Protein AF-A0A557RY70-F1 (afdb_monomer_lite)

Organism: NCBI:txid1629404

Sequence (162 aa):
MPSRIWTLNAANHARGQLHTGEELPPFSAGHDSGANHPGVISGWMSHNHASGFNQWLADDAPGQLRTRLATSATEGQLGLGHLIHHAPLGATRGPWRGSGFELRTDGWLAVRAGEGMLLSATARSNATSTQLDVTETVAQLRAAERTAKALSDAAAAQGAQP

Radius of gyration: 27.69 Å; chains: 1; bounding box: 48×81×75 Å

Structure (mmCIF, N/CA/C/O backbone):
data_AF-A0A557RY70-F1
#
_entry.id   AF-A0A557RY70-F1
#
loop_
_atom_site.group_PDB
_atom_site.id
_atom_site.type_symbol
_atom_site.label_atom_id
_atom_site.label_alt_id
_atom_site.label_comp_id
_atom_site.label_asym_id
_atom_site.label_entity_id
_atom_site.label_seq_id
_atom_site.pdbx_PDB_ins_code
_atom_site.Cartn_x
_atom_site.Cartn_y
_atom_site.Cartn_z
_atom_site.occupancy
_atom_site.B_iso_or_equiv
_atom_site.auth_seq_id
_atom_site.auth_comp_id
_atom_site.auth_asym_id
_atom_site.auth_atom_id
_atom_site.pdbx_PDB_model_num
ATOM 1 N N . MET A 1 1 ? 26.466 61.012 -7.366 1.00 27.48 1 MET A N 1
ATOM 2 C CA . MET A 1 1 ? 25.256 61.142 -8.215 1.00 27.48 1 MET A CA 1
ATOM 3 C C . MET A 1 1 ? 25.652 60.738 -9.638 1.00 27.48 1 MET A C 1
ATOM 5 O O . MET A 1 1 ? 26.767 61.073 -10.009 1.00 27.48 1 MET A O 1
ATOM 9 N N . PRO A 1 2 ? 24.823 60.012 -10.405 1.00 51.66 2 PRO A N 1
ATOM 10 C CA . PRO A 1 2 ? 24.703 58.543 -10.454 1.00 51.66 2 PRO A CA 1
ATOM 11 C C . PRO A 1 2 ? 25.104 57.984 -11.852 1.00 51.66 2 PRO A C 1
ATOM 13 O O . PRO A 1 2 ? 25.279 58.737 -12.797 1.00 51.66 2 PRO A O 1
ATOM 16 N N . SER A 1 3 ? 25.313 56.683 -12.069 1.00 34.25 3 SER A N 1
ATOM 17 C CA . SER A 1 3 ? 24.218 55.755 -12.395 1.00 34.25 3 SER A CA 1
ATOM 18 C C . SER A 1 3 ? 24.726 54.311 -12.508 1.00 34.25 3 SER A C 1
ATOM 20 O O . SER A 1 3 ? 25.675 54.004 -13.223 1.00 34.25 3 SER A O 1
ATOM 22 N N . ARG A 1 4 ? 24.056 53.422 -11.765 1.00 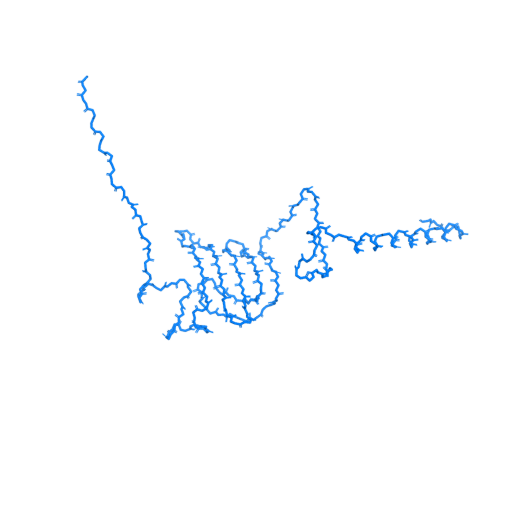44.44 4 ARG A N 1
ATOM 23 C CA . ARG A 1 4 ? 24.065 51.971 -11.963 1.00 44.44 4 ARG A CA 1
ATOM 24 C C . ARG A 1 4 ? 23.171 51.658 -13.162 1.00 44.44 4 ARG A C 1
ATOM 26 O O . ARG A 1 4 ? 22.033 52.119 -13.180 1.00 44.44 4 ARG A O 1
ATOM 33 N N . ILE A 1 5 ? 23.639 50.822 -14.081 1.00 41.88 5 ILE A N 1
ATOM 34 C CA . ILE A 1 5 ? 22.773 50.076 -14.997 1.00 41.88 5 ILE A CA 1
ATOM 35 C C . ILE A 1 5 ? 22.885 48.609 -14.592 1.00 41.88 5 ILE A C 1
ATOM 37 O O . ILE A 1 5 ? 23.920 47.974 -14.771 1.00 41.88 5 ILE A O 1
ATOM 41 N N . TRP A 1 6 ? 21.819 48.104 -13.974 1.00 26.66 6 TRP A N 1
ATOM 42 C CA . TRP A 1 6 ? 21.552 46.676 -13.882 1.00 26.66 6 TRP A CA 1
ATOM 43 C C . TRP A 1 6 ? 21.012 46.229 -15.238 1.00 26.66 6 TRP A C 1
ATOM 45 O O . TRP A 1 6 ? 19.948 46.691 -15.644 1.00 26.66 6 TRP A O 1
ATOM 55 N N . THR A 1 7 ? 21.696 45.323 -15.927 1.00 39.97 7 THR A N 1
ATOM 56 C CA . THR A 1 7 ? 21.075 44.532 -16.992 1.00 39.97 7 THR A CA 1
ATOM 57 C C . THR A 1 7 ? 20.577 43.227 -16.385 1.00 39.97 7 THR A C 1
ATOM 59 O O . THR A 1 7 ? 21.350 42.359 -15.989 1.00 39.97 7 THR A O 1
ATOM 62 N N . LEU A 1 8 ? 19.253 43.126 -16.266 1.00 38.25 8 LEU A N 1
ATOM 63 C CA . LEU A 1 8 ? 18.544 41.905 -15.918 1.00 38.25 8 LEU A CA 1
ATOM 64 C C . LEU A 1 8 ? 18.147 41.169 -17.212 1.00 38.25 8 LEU A C 1
ATOM 66 O O . LEU A 1 8 ? 17.548 41.769 -18.099 1.00 38.25 8 LEU A O 1
ATOM 70 N N . ASN A 1 9 ? 18.367 39.853 -17.196 1.00 41.41 9 ASN A N 1
ATOM 71 C CA . ASN A 1 9 ? 17.525 38.797 -17.770 1.00 41.41 9 ASN A CA 1
ATOM 72 C C . ASN A 1 9 ? 17.715 38.351 -19.235 1.00 41.41 9 ASN A C 1
ATOM 74 O O . ASN A 1 9 ? 17.346 39.044 -20.177 1.00 41.41 9 ASN A O 1
ATOM 78 N N . ALA A 1 10 ? 18.088 37.075 -19.379 1.00 39.09 10 ALA A N 1
ATOM 79 C CA . ALA A 1 10 ? 17.406 36.151 -20.282 1.00 39.09 10 ALA A CA 1
ATOM 80 C C . ALA A 1 10 ? 17.449 34.721 -19.696 1.00 39.09 10 ALA A C 1
ATOM 82 O O . ALA A 1 10 ? 18.365 33.949 -19.943 1.00 39.09 10 ALA A O 1
ATOM 83 N N . ALA A 1 11 ? 16.462 34.394 -18.859 1.00 43.22 11 ALA A N 1
ATOM 84 C CA . ALA A 1 11 ? 15.554 33.276 -19.109 1.00 43.22 11 ALA A CA 1
ATOM 85 C C . ALA A 1 11 ? 16.186 31.952 -19.615 1.00 43.22 11 ALA A C 1
ATOM 87 O O . ALA A 1 11 ? 15.991 31.560 -20.764 1.00 43.22 11 ALA A O 1
ATOM 88 N N . ASN A 1 12 ? 16.820 31.183 -18.721 1.00 43.06 12 ASN A N 1
ATOM 89 C CA . ASN A 1 12 ? 17.014 29.740 -18.920 1.00 43.06 12 ASN A CA 1
ATOM 90 C C . ASN A 1 12 ? 15.673 29.017 -18.722 1.00 43.06 12 ASN A C 1
ATOM 92 O O . ASN A 1 12 ? 15.371 28.505 -17.646 1.00 43.06 12 ASN A O 1
ATOM 96 N N . HIS A 1 13 ? 14.834 29.003 -19.756 1.00 47.56 13 HIS A N 1
ATOM 97 C CA . HIS A 1 13 ? 13.659 28.137 -19.780 1.00 47.56 13 HIS A CA 1
ATOM 98 C C . HIS A 1 13 ? 14.138 26.742 -20.179 1.00 47.56 13 HIS A C 1
ATOM 100 O O . HIS A 1 13 ? 14.360 26.482 -21.361 1.00 47.56 13 HIS A O 1
ATOM 106 N N . ALA A 1 14 ? 14.313 25.848 -19.205 1.00 46.22 14 ALA A N 1
ATOM 107 C CA . ALA A 1 14 ? 14.518 24.432 -19.484 1.00 46.22 14 ALA A CA 1
ATOM 108 C C . ALA A 1 14 ? 13.277 23.898 -20.220 1.00 46.22 14 ALA A C 1
ATOM 110 O O . ALA A 1 14 ? 12.198 23.771 -19.640 1.00 46.22 14 ALA A O 1
ATOM 111 N N . ARG A 1 15 ? 13.411 23.655 -21.526 1.00 51.69 15 ARG A N 1
ATOM 112 C CA . ARG A 1 15 ? 12.426 22.909 -22.314 1.00 51.69 15 ARG A CA 1
ATOM 113 C C . ARG A 1 15 ? 12.768 21.427 -22.190 1.00 51.69 15 ARG A C 1
ATOM 115 O O . ARG A 1 15 ? 13.945 21.086 -22.173 1.00 51.69 15 ARG A O 1
ATOM 122 N N . GLY A 1 16 ? 11.739 20.595 -22.025 1.00 54.00 16 GLY A N 1
ATOM 123 C CA . GLY A 1 16 ? 11.859 19.180 -21.665 1.00 54.00 16 GLY A CA 1
ATOM 124 C C . GLY A 1 16 ? 12.884 18.398 -22.489 1.00 54.00 16 GLY A C 1
ATOM 125 O O . GLY A 1 16 ? 13.103 18.677 -23.667 1.00 54.00 16 GLY A O 1
ATOM 126 N N . GLN A 1 17 ? 13.501 17.415 -21.842 1.00 65.50 17 GLN A N 1
ATOM 127 C CA . GLN A 1 17 ? 14.468 16.514 -22.451 1.00 65.50 17 GLN A CA 1
ATOM 128 C C . GLN A 1 17 ? 13.730 15.415 -23.224 1.00 65.50 17 GLN A C 1
ATOM 130 O O . GLN A 1 17 ? 12.805 14.793 -22.701 1.00 65.50 17 GLN A O 1
ATOM 135 N N . LEU A 1 18 ? 14.118 15.206 -24.481 1.00 65.81 18 LEU A N 1
ATOM 136 C CA . LEU A 1 18 ? 13.651 14.089 -25.299 1.00 65.81 18 LEU A CA 1
ATOM 137 C C . LEU A 1 18 ? 14.699 12.978 -25.225 1.00 65.81 18 LEU A C 1
ATOM 139 O O . LEU A 1 18 ? 15.880 13.238 -25.438 1.00 65.81 18 LEU A O 1
ATOM 143 N N . HIS A 1 19 ? 14.260 11.757 -24.934 1.00 62.47 19 HIS A N 1
ATOM 144 C CA . HIS A 1 19 ? 15.120 10.577 -24.944 1.00 62.47 19 HIS A CA 1
ATOM 145 C C . HIS A 1 19 ? 15.390 10.131 -26.387 1.00 62.47 19 HIS A C 1
ATOM 147 O O . HIS A 1 19 ? 14.472 10.078 -27.209 1.00 62.47 19 HIS A O 1
ATOM 153 N N . THR A 1 20 ? 16.648 9.830 -26.700 1.00 64.81 20 THR A N 1
ATOM 154 C CA . THR A 1 20 ? 17.107 9.379 -28.025 1.00 64.81 20 THR A CA 1
ATOM 155 C C . THR A 1 20 ? 17.616 7.937 -27.942 1.00 64.81 20 THR A C 1
ATOM 157 O O . THR A 1 20 ? 17.635 7.339 -26.871 1.00 64.81 20 THR A O 1
ATOM 160 N N . GLY A 1 21 ? 18.048 7.351 -29.065 1.00 59.78 21 GLY A N 1
ATOM 161 C CA . GLY A 1 21 ? 18.656 6.012 -29.062 1.00 59.78 21 GLY A CA 1
ATOM 162 C C . GLY A 1 21 ? 19.955 5.902 -28.247 1.00 59.78 21 GLY A C 1
ATOM 163 O O . GLY A 1 21 ? 20.338 4.796 -27.884 1.00 59.78 21 GLY A O 1
ATOM 164 N N . GLU A 1 22 ? 20.613 7.026 -27.939 1.00 64.38 22 GLU A N 1
ATOM 165 C CA . GLU A 1 22 ? 21.803 7.074 -27.074 1.00 64.38 22 GLU A CA 1
ATOM 166 C C . GLU A 1 22 ? 21.449 7.333 -25.601 1.00 64.38 22 GLU A C 1
ATOM 168 O O . GLU A 1 22 ? 22.129 6.830 -24.709 1.00 64.38 22 GLU A O 1
ATOM 173 N N . GLU A 1 23 ? 20.369 8.079 -25.335 1.00 64.88 23 GLU A N 1
ATOM 174 C CA . GLU A 1 23 ? 19.900 8.385 -23.982 1.00 64.88 23 GLU A CA 1
ATOM 175 C C . GLU A 1 23 ? 18.517 7.787 -23.736 1.00 64.88 23 GLU A C 1
ATOM 177 O O . GLU A 1 23 ? 17.473 8.392 -23.985 1.00 64.88 23 GLU A O 1
ATOM 182 N N . LEU A 1 24 ? 18.551 6.564 -23.227 1.00 69.62 24 LEU A N 1
ATOM 183 C CA . LEU A 1 24 ? 17.400 5.727 -22.947 1.00 69.62 24 LEU A CA 1
ATOM 184 C C . LEU A 1 24 ? 16.538 6.273 -21.786 1.00 69.62 24 LEU A C 1
ATOM 186 O O . LEU A 1 24 ? 17.085 6.729 -20.779 1.00 69.62 24 LEU A O 1
ATOM 190 N N . PRO A 1 25 ? 15.191 6.207 -21.868 1.00 72.12 25 PRO A N 1
ATOM 191 C CA . PRO A 1 25 ? 14.332 6.522 -20.729 1.00 72.12 25 PRO A CA 1
ATOM 192 C C . PRO A 1 25 ? 14.569 5.554 -19.551 1.00 72.12 25 PRO A C 1
ATOM 194 O O . PRO A 1 25 ? 14.992 4.411 -19.763 1.00 72.12 25 PRO A O 1
ATOM 197 N N . PRO A 1 26 ? 14.223 5.951 -18.309 1.00 69.75 26 PRO A N 1
ATOM 198 C CA . PRO A 1 26 ? 14.492 5.168 -17.094 1.00 69.75 26 PRO A CA 1
ATOM 199 C C . PRO A 1 26 ? 13.866 3.762 -17.085 1.00 69.75 26 PRO A C 1
ATOM 201 O O . PRO A 1 26 ? 14.335 2.886 -16.365 1.00 69.75 26 PRO A O 1
ATOM 204 N N . PHE A 1 27 ? 12.841 3.523 -17.909 1.00 78.25 27 PHE A N 1
ATOM 205 C CA . PHE A 1 27 ? 12.179 2.224 -18.075 1.00 78.25 27 PHE A CA 1
ATOM 206 C C . PHE A 1 27 ? 12.140 1.814 -19.548 1.00 78.25 27 PHE A C 1
ATOM 208 O O . PHE A 1 27 ? 11.081 1.599 -20.133 1.00 78.25 27 PHE A O 1
ATOM 215 N N . SER A 1 28 ? 13.313 1.770 -20.174 1.00 74.94 28 SER A N 1
ATOM 216 C CA . SER A 1 28 ? 13.430 1.471 -21.600 1.00 74.94 28 SER A CA 1
ATOM 217 C C . SER A 1 28 ? 12.893 0.097 -21.975 1.00 74.94 28 SER A C 1
ATOM 219 O O . SER A 1 28 ? 13.299 -0.930 -21.434 1.00 74.94 28 SER A O 1
ATOM 221 N N . ALA A 1 29 ? 12.005 0.093 -22.961 1.00 77.69 29 ALA A N 1
ATOM 222 C CA . ALA A 1 29 ? 11.369 -1.086 -23.514 1.00 77.69 29 ALA A CA 1
ATOM 223 C C . ALA A 1 29 ? 11.300 -0.976 -25.043 1.00 77.69 29 ALA A C 1
ATOM 225 O O . ALA A 1 29 ? 11.245 0.132 -25.573 1.00 77.69 29 ALA A O 1
ATOM 226 N N . GLY A 1 30 ? 11.283 -2.102 -25.754 1.00 72.25 30 GLY A N 1
ATOM 227 C CA . GLY A 1 30 ? 11.171 -2.116 -27.212 1.00 72.25 30 GLY A CA 1
ATOM 228 C C . GLY A 1 30 ? 11.806 -3.347 -27.846 1.00 72.25 30 GLY A C 1
ATOM 229 O O . GLY A 1 30 ? 12.378 -4.190 -27.155 1.00 72.25 30 GLY A O 1
ATOM 230 N N . HIS A 1 31 ? 11.698 -3.436 -29.174 1.00 61.59 31 HIS A N 1
ATOM 231 C CA . HIS A 1 31 ? 12.463 -4.390 -29.975 1.00 61.59 31 HIS A CA 1
ATOM 232 C C . HIS A 1 31 ? 13.945 -4.141 -29.641 1.00 61.59 31 HIS A C 1
ATOM 234 O O . HIS A 1 31 ? 14.427 -3.035 -29.853 1.00 61.59 31 HIS A O 1
ATOM 240 N N . ASP A 1 32 ? 14.614 -5.105 -29.004 1.00 69.69 32 ASP A N 1
ATOM 241 C CA . ASP A 1 32 ? 16.032 -5.063 -28.591 1.00 69.69 32 ASP A CA 1
ATOM 242 C C . ASP A 1 32 ? 16.382 -4.398 -27.238 1.00 69.69 32 ASP A C 1
ATOM 244 O O . ASP A 1 32 ? 17.556 -4.329 -26.878 1.00 69.69 32 ASP A O 1
ATOM 248 N N . SER A 1 33 ? 15.409 -4.002 -26.407 1.00 73.06 33 SER A N 1
ATOM 249 C CA . SER A 1 33 ? 15.706 -3.386 -25.094 1.00 73.06 33 SER A CA 1
ATOM 250 C C . SER A 1 33 ? 16.077 -4.377 -23.974 1.00 73.06 33 SER A C 1
ATOM 252 O O . SER A 1 33 ? 16.354 -3.964 -22.848 1.00 73.06 33 SER A O 1
ATOM 254 N N . GLY A 1 34 ? 15.986 -5.688 -24.227 1.00 78.62 34 GLY A N 1
ATOM 255 C CA . GLY A 1 34 ? 16.133 -6.740 -23.208 1.00 78.62 34 GLY A CA 1
ATOM 256 C C . GLY A 1 34 ? 15.025 -6.768 -22.141 1.00 78.62 34 GLY A C 1
ATOM 257 O O . GLY A 1 34 ? 15.052 -7.618 -21.250 1.00 78.62 34 GLY A O 1
ATOM 258 N N . ALA A 1 35 ? 14.039 -5.868 -22.221 1.00 85.69 35 ALA A N 1
ATOM 259 C CA . ALA A 1 35 ? 12.916 -5.825 -21.296 1.00 85.69 35 ALA A CA 1
ATOM 260 C C . ALA A 1 35 ? 11.935 -6.966 -21.591 1.00 85.69 35 ALA A C 1
ATOM 262 O O . ALA A 1 35 ? 11.644 -7.289 -22.740 1.00 85.69 35 ALA A O 1
ATOM 263 N N . ASN A 1 36 ? 11.356 -7.547 -20.543 1.00 89.50 36 ASN A N 1
ATOM 264 C CA . ASN A 1 36 ? 10.342 -8.598 -20.661 1.00 89.50 36 ASN A CA 1
ATOM 265 C C . ASN A 1 36 ? 8.909 -8.040 -20.760 1.00 89.50 36 ASN A C 1
ATOM 267 O O . ASN A 1 36 ? 7.953 -8.695 -20.344 1.00 89.50 36 ASN A O 1
ATOM 271 N N . HIS A 1 37 ? 8.759 -6.816 -21.269 1.00 87.31 37 HIS A N 1
ATOM 272 C CA . HIS A 1 37 ? 7.473 -6.155 -21.445 1.00 87.31 37 HIS A CA 1
ATOM 273 C C . HIS A 1 37 ? 7.510 -5.188 -22.645 1.00 87.31 37 HIS A C 1
ATOM 275 O O . HIS A 1 37 ? 8.560 -4.616 -22.938 1.00 87.31 37 HIS A O 1
ATOM 281 N N . PRO A 1 38 ? 6.376 -4.955 -23.334 1.00 83.19 38 PRO A N 1
ATOM 282 C CA . PRO A 1 38 ? 6.343 -4.183 -24.578 1.00 83.19 38 PRO A CA 1
ATOM 283 C C . PRO A 1 38 ? 6.183 -2.669 -24.341 1.00 83.19 38 PRO A C 1
ATOM 285 O O . PRO A 1 38 ? 5.452 -2.005 -25.065 1.00 83.19 38 PRO A O 1
ATOM 288 N N . GLY A 1 39 ? 6.807 -2.112 -23.297 1.00 86.56 39 GLY A N 1
ATOM 289 C CA . GLY A 1 39 ? 6.697 -0.672 -22.992 1.00 86.56 39 GLY A CA 1
ATOM 290 C C . GLY A 1 39 ? 5.488 -0.254 -22.161 1.00 86.56 39 GLY A C 1
ATOM 291 O O . GLY A 1 39 ? 5.105 0.905 -22.163 1.00 86.56 39 GLY A O 1
ATOM 292 N N . VAL A 1 40 ? 4.922 -1.188 -21.399 1.00 90.94 40 VAL A N 1
ATOM 293 C CA . VAL A 1 40 ? 3.835 -0.920 -20.437 1.00 90.94 40 VAL A CA 1
ATOM 294 C C . VAL A 1 40 ? 4.281 -0.254 -19.127 1.00 90.94 40 VAL A C 1
ATOM 296 O O . VAL A 1 40 ? 3.438 0.017 -18.283 1.00 90.94 40 VAL A O 1
ATOM 299 N N . ILE A 1 41 ? 5.580 -0.007 -18.926 1.00 92.12 41 ILE A N 1
ATOM 300 C CA . ILE A 1 41 ? 6.094 0.644 -17.711 1.00 92.12 41 ILE A CA 1
ATOM 301 C C . ILE A 1 41 ? 6.382 2.114 -18.003 1.00 92.12 41 ILE A C 1
ATOM 303 O O . ILE A 1 41 ? 7.074 2.438 -18.966 1.00 92.12 41 ILE A O 1
ATOM 307 N N . SER A 1 42 ? 5.888 2.996 -17.138 1.00 90.69 42 SER A N 1
ATOM 308 C CA . SER A 1 42 ? 6.109 4.439 -17.186 1.00 90.69 42 SER A CA 1
ATOM 309 C C . SER A 1 42 ? 6.409 4.999 -15.792 1.00 90.69 42 SER A C 1
ATOM 311 O O . SER A 1 42 ? 6.184 4.339 -14.778 1.00 90.69 42 SER A O 1
ATOM 313 N N . GLY A 1 43 ? 6.949 6.217 -15.718 1.00 90.69 43 GLY A N 1
ATOM 314 C CA . GLY A 1 43 ? 7.234 6.872 -14.444 1.00 90.69 43 GLY A CA 1
ATOM 315 C C . GLY A 1 43 ? 8.384 7.871 -14.514 1.00 90.69 43 GLY A C 1
ATOM 316 O O . GLY A 1 43 ? 8.784 8.301 -15.594 1.00 90.69 43 GLY A O 1
ATOM 317 N N . TRP A 1 44 ? 8.927 8.225 -13.351 1.00 89.25 44 TRP A N 1
ATOM 318 C CA . TRP A 1 44 ? 10.104 9.085 -13.229 1.00 89.25 44 TRP A CA 1
ATOM 319 C C . TRP A 1 44 ? 11.055 8.564 -12.156 1.00 89.25 44 TRP A C 1
ATOM 321 O O . TRP A 1 44 ? 10.651 7.909 -11.192 1.00 89.25 44 TRP A O 1
ATOM 331 N N . MET A 1 45 ? 12.332 8.891 -12.319 1.00 88.06 45 MET A N 1
ATOM 332 C CA . MET A 1 45 ? 13.392 8.555 -11.380 1.00 88.06 45 MET A CA 1
ATOM 333 C C . MET A 1 45 ? 14.320 9.755 -11.230 1.00 88.06 45 MET A C 1
ATOM 335 O O . MET A 1 45 ? 14.749 10.344 -12.220 1.00 88.06 45 MET A O 1
ATOM 339 N N . SER A 1 46 ? 14.616 10.147 -9.992 1.00 88.06 46 SER A N 1
ATOM 340 C CA . SER A 1 46 ? 15.587 11.209 -9.739 1.00 88.06 46 SER A CA 1
ATOM 341 C C . SER A 1 46 ? 17.011 10.667 -9.861 1.00 88.06 46 SER A C 1
ATOM 343 O O . SER A 1 46 ? 17.333 9.665 -9.221 1.00 88.06 46 SER A O 1
ATOM 345 N N . HIS A 1 47 ? 17.880 11.402 -10.548 1.00 75.69 47 HIS A N 1
ATOM 346 C CA . HIS A 1 47 ? 19.328 11.204 -10.514 1.00 75.69 47 HIS A CA 1
ATOM 347 C C . HIS A 1 47 ? 19.951 12.395 -9.780 1.00 75.69 47 HIS A C 1
ATOM 349 O O . HIS A 1 47 ? 20.054 13.480 -10.344 1.00 75.69 47 HIS A O 1
ATOM 355 N N . ASN A 1 48 ? 20.316 12.228 -8.505 1.00 64.25 48 ASN A N 1
ATOM 356 C CA . ASN A 1 48 ? 20.990 13.285 -7.743 1.00 64.25 48 ASN A CA 1
ATOM 357 C C . ASN A 1 48 ? 22.485 12.984 -7.564 1.00 64.25 48 ASN A C 1
ATOM 359 O O . ASN A 1 48 ? 22.900 11.833 -7.448 1.00 64.25 48 ASN A O 1
ATOM 363 N N . HIS A 1 49 ? 23.278 14.055 -7.489 1.00 54.25 49 HIS A N 1
ATOM 364 C CA . HIS A 1 49 ? 24.750 14.094 -7.501 1.00 54.25 49 HIS A CA 1
ATOM 365 C C . HIS A 1 49 ? 25.480 13.286 -6.398 1.00 54.25 49 HIS A C 1
ATOM 367 O O . HIS A 1 49 ? 26.701 13.188 -6.448 1.00 54.25 49 HIS A O 1
ATOM 373 N N . ALA A 1 50 ? 24.779 12.732 -5.399 1.00 61.75 50 ALA A N 1
ATOM 374 C CA . ALA A 1 50 ? 25.374 12.179 -4.172 1.00 61.75 50 ALA A CA 1
ATOM 375 C C . ALA A 1 50 ? 25.026 10.701 -3.891 1.00 61.75 50 ALA A C 1
ATOM 377 O O . ALA A 1 50 ? 25.162 10.258 -2.753 1.00 61.75 50 ALA A O 1
ATOM 378 N N . SER A 1 51 ? 24.635 9.937 -4.922 1.00 77.94 51 SER A N 1
ATOM 379 C CA . SER A 1 51 ? 24.112 8.554 -4.863 1.00 77.94 51 SER A CA 1
ATOM 380 C C . SER A 1 51 ? 22.676 8.426 -4.325 1.00 77.94 51 SER A C 1
ATOM 382 O O . SER A 1 51 ? 22.203 9.256 -3.550 1.00 77.94 51 SER A O 1
ATOM 384 N N . GLY A 1 52 ? 21.969 7.382 -4.774 1.00 86.75 52 GLY A N 1
ATOM 385 C CA . GLY A 1 52 ? 20.573 7.103 -4.421 1.00 86.75 52 GLY A CA 1
ATOM 386 C C . GLY A 1 52 ? 19.532 7.654 -5.403 1.00 86.75 52 GLY A C 1
ATOM 387 O O . GLY A 1 52 ? 19.861 8.354 -6.360 1.00 86.75 52 GLY A O 1
ATOM 388 N N . PHE A 1 53 ? 18.263 7.304 -5.180 1.00 90.31 53 PHE A N 1
ATOM 389 C CA . PHE A 1 53 ? 17.144 7.694 -6.040 1.00 90.31 53 PHE A CA 1
ATOM 390 C C . PHE A 1 53 ? 15.824 7.815 -5.271 1.00 90.31 53 PHE A C 1
ATOM 392 O O . PHE A 1 53 ? 15.606 7.144 -4.264 1.00 90.31 53 PHE A O 1
ATOM 399 N N . ASN A 1 54 ? 14.917 8.620 -5.817 1.00 92.88 54 ASN A N 1
ATOM 400 C CA . ASN A 1 54 ? 13.477 8.513 -5.626 1.00 92.88 54 ASN A CA 1
ATOM 401 C C . ASN A 1 54 ? 12.856 8.091 -6.957 1.00 92.88 54 ASN A C 1
ATOM 403 O O . ASN A 1 54 ? 13.326 8.509 -8.016 1.00 92.88 54 ASN A O 1
ATOM 407 N N . GLN A 1 55 ? 11.825 7.259 -6.908 1.00 93.56 55 GLN A N 1
ATOM 408 C CA . GLN A 1 55 ? 11.203 6.684 -8.091 1.00 93.56 55 GLN A CA 1
ATOM 409 C C . GLN A 1 55 ? 9.695 6.571 -7.904 1.00 93.56 55 GLN A C 1
ATOM 411 O O . GLN A 1 55 ? 9.223 6.053 -6.892 1.00 93.56 55 GLN A O 1
ATOM 416 N N . TRP A 1 56 ? 8.952 6.989 -8.920 1.00 95.00 56 TRP A N 1
ATOM 417 C CA . TRP A 1 56 ? 7.561 6.603 -9.109 1.00 95.00 56 TRP A CA 1
ATOM 418 C C . TRP A 1 56 ? 7.448 5.803 -10.400 1.00 95.00 56 TRP A C 1
ATOM 420 O O . TRP A 1 56 ? 8.024 6.185 -11.416 1.00 95.00 56 TRP A O 1
ATOM 430 N N . LEU A 1 57 ? 6.713 4.699 -10.343 1.00 94.69 57 LEU A N 1
ATOM 431 C CA . LEU A 1 57 ? 6.517 3.773 -11.448 1.00 94.69 57 LEU A CA 1
ATOM 432 C C . LEU A 1 57 ? 5.048 3.363 -11.527 1.00 94.69 57 LEU A C 1
ATOM 434 O O . LEU A 1 57 ? 4.456 2.982 -10.514 1.00 94.69 57 LEU A O 1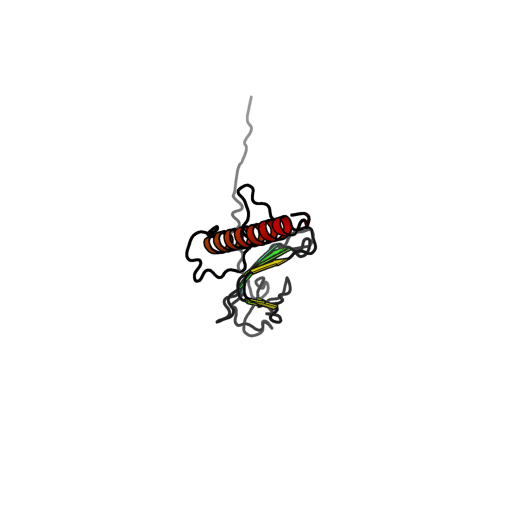
ATOM 438 N N . ALA A 1 58 ? 4.503 3.374 -12.736 1.00 95.94 58 ALA A N 1
ATOM 439 C CA . ALA A 1 58 ? 3.254 2.735 -13.121 1.00 95.94 58 ALA A CA 1
ATOM 440 C C . ALA A 1 58 ? 3.559 1.632 -14.147 1.00 95.94 58 ALA A C 1
ATOM 442 O O . ALA A 1 58 ? 4.400 1.812 -15.024 1.00 95.94 58 ALA A O 1
ATOM 443 N N . ASP A 1 59 ? 2.916 0.478 -14.015 1.00 95.31 59 ASP A N 1
ATOM 444 C CA . ASP A 1 59 ? 3.037 -0.644 -14.951 1.00 95.31 59 ASP A CA 1
ATOM 445 C C . ASP A 1 59 ? 1.628 -1.078 -15.360 1.00 95.31 59 ASP A C 1
ATOM 447 O O . ASP A 1 59 ? 0.856 -1.579 -14.537 1.00 95.31 59 ASP A O 1
ATOM 451 N N . ASP A 1 60 ? 1.318 -0.841 -16.634 1.00 96.38 60 ASP A N 1
ATOM 452 C CA . ASP A 1 60 ? 0.030 -1.068 -17.283 1.00 96.38 60 ASP A CA 1
ATOM 453 C C . ASP A 1 60 ? -0.048 -2.448 -17.962 1.00 96.38 60 ASP A C 1
ATOM 455 O O . ASP A 1 60 ? -0.840 -2.667 -18.884 1.00 96.38 60 ASP A O 1
ATOM 459 N N . ALA A 1 61 ? 0.779 -3.410 -17.530 1.00 95.00 61 ALA A N 1
ATOM 460 C CA . ALA A 1 61 ? 0.695 -4.788 -17.997 1.00 95.00 61 ALA A CA 1
ATOM 461 C C . ALA A 1 61 ? -0.742 -5.334 -17.825 1.00 95.00 61 ALA A C 1
ATOM 463 O O . ALA A 1 61 ? -1.269 -5.343 -16.703 1.00 95.00 61 ALA A O 1
ATOM 464 N N . PRO A 1 62 ? -1.388 -5.835 -18.898 1.00 94.31 62 PRO A N 1
ATOM 465 C CA . PRO A 1 62 ? -2.757 -6.340 -18.829 1.00 94.31 62 PRO A CA 1
ATOM 466 C C . PRO A 1 62 ? -2.943 -7.401 -17.736 1.00 94.31 62 PRO A C 1
ATOM 468 O O . PRO A 1 62 ? -2.187 -8.368 -17.650 1.00 94.31 62 PRO A O 1
ATOM 471 N N . GLY A 1 63 ? -3.951 -7.210 -16.878 1.00 95.62 63 GLY A N 1
ATOM 472 C CA . GLY A 1 63 ? -4.244 -8.105 -15.748 1.00 95.62 63 GLY A CA 1
ATOM 473 C C . GLY A 1 63 ? -3.240 -8.044 -14.589 1.00 95.62 63 GLY A C 1
ATOM 474 O O . GLY A 1 63 ? -3.389 -8.777 -13.614 1.00 95.62 63 GLY A O 1
ATOM 475 N N . GLN A 1 64 ? -2.225 -7.180 -14.671 1.00 97.06 64 GLN A N 1
ATOM 476 C CA . GLN A 1 64 ? -1.140 -7.061 -13.696 1.00 97.06 64 GLN A CA 1
ATOM 477 C C . GLN A 1 64 ? -0.799 -5.593 -13.398 1.00 97.06 64 GLN A C 1
ATOM 479 O O . GLN A 1 64 ? 0.362 -5.261 -13.158 1.00 97.06 64 GLN A O 1
ATOM 484 N N . LEU A 1 65 ? -1.821 -4.729 -13.392 1.00 97.75 65 LEU A N 1
ATOM 485 C CA . LEU A 1 65 ? -1.675 -3.302 -13.109 1.00 97.75 65 LEU A CA 1
ATOM 486 C C . LEU A 1 65 ? -1.037 -3.078 -11.735 1.00 97.75 65 LEU A C 1
ATOM 488 O O . LEU A 1 65 ? -1.434 -3.706 -10.742 1.00 97.75 65 LEU A O 1
ATOM 492 N N . ARG A 1 66 ? -0.069 -2.165 -11.663 1.00 97.50 66 ARG A N 1
ATOM 493 C CA . ARG A 1 66 ? 0.575 -1.781 -10.400 1.00 97.50 66 ARG A CA 1
ATOM 494 C C . ARG A 1 66 ? 1.097 -0.350 -10.417 1.00 97.50 66 ARG A C 1
ATOM 496 O O . ARG A 1 66 ? 1.491 0.174 -11.454 1.00 97.50 66 ARG A O 1
ATOM 503 N N . THR A 1 67 ? 1.230 0.205 -9.217 1.00 97.94 67 THR A N 1
ATOM 504 C CA . THR A 1 67 ? 1.925 1.473 -8.962 1.00 97.94 67 THR A CA 1
ATOM 505 C C . THR A 1 67 ? 2.936 1.278 -7.838 1.00 97.94 67 THR A C 1
ATOM 507 O O . THR A 1 67 ? 2.657 0.577 -6.864 1.00 97.94 67 THR A O 1
ATOM 510 N N . ARG A 1 68 ? 4.119 1.886 -7.951 1.00 97.25 68 ARG A N 1
ATOM 511 C CA . ARG A 1 68 ? 5.165 1.874 -6.922 1.00 97.25 68 ARG A CA 1
ATOM 512 C C . ARG A 1 68 ? 5.713 3.281 -6.703 1.00 97.25 68 ARG A C 1
ATOM 514 O O . ARG A 1 68 ? 6.030 3.973 -7.662 1.00 97.25 68 ARG A O 1
ATOM 521 N N . LEU A 1 69 ? 5.876 3.665 -5.442 1.00 97.31 69 LEU A N 1
ATOM 522 C CA . LEU A 1 69 ? 6.677 4.809 -5.010 1.00 97.31 69 LEU A CA 1
ATOM 523 C C . LEU A 1 69 ? 7.832 4.268 -4.166 1.00 97.31 69 LEU A C 1
ATOM 525 O O . LEU A 1 69 ? 7.593 3.461 -3.270 1.00 97.31 69 LEU A O 1
ATOM 529 N N . ALA A 1 70 ? 9.071 4.648 -4.460 1.00 95.94 70 ALA A N 1
ATOM 530 C CA . ALA A 1 70 ? 10.242 4.102 -3.786 1.00 95.94 70 ALA A CA 1
ATOM 531 C C . ALA A 1 70 ? 11.365 5.122 -3.603 1.00 95.94 70 ALA A C 1
ATOM 533 O O . ALA A 1 70 ? 11.516 6.052 -4.394 1.00 95.94 70 ALA A O 1
ATOM 534 N N . THR A 1 71 ? 12.178 4.895 -2.578 1.00 94.25 71 THR A N 1
ATOM 535 C CA . THR A 1 71 ? 13.428 5.605 -2.320 1.00 94.25 71 THR A CA 1
ATOM 536 C C . THR A 1 71 ? 14.518 4.605 -1.946 1.00 94.25 71 THR A C 1
ATOM 538 O O . THR A 1 71 ? 14.254 3.623 -1.253 1.00 94.25 71 THR A O 1
ATOM 541 N N . SER A 1 72 ? 15.752 4.841 -2.394 1.00 92.88 72 SER A N 1
ATOM 542 C CA . SER A 1 72 ? 16.901 4.016 -1.992 1.00 92.88 72 SER A CA 1
ATOM 543 C C . SER A 1 72 ? 17.271 4.198 -0.520 1.00 92.88 72 SER A C 1
ATOM 545 O O . SER A 1 72 ? 17.943 3.358 0.067 1.00 92.88 72 SER A O 1
ATOM 547 N N . ALA A 1 73 ? 16.878 5.319 0.093 1.00 93.12 73 ALA A N 1
ATOM 548 C CA . ALA A 1 73 ? 17.134 5.545 1.505 1.00 93.12 73 ALA A CA 1
ATOM 549 C C . ALA A 1 73 ? 16.306 4.556 2.334 1.00 93.12 73 ALA A C 1
ATOM 551 O O . ALA A 1 73 ? 15.076 4.586 2.303 1.00 93.12 73 ALA A O 1
ATOM 552 N N . THR A 1 74 ? 16.973 3.687 3.098 1.00 95.06 74 THR A N 1
ATOM 553 C CA . THR A 1 74 ? 16.323 2.673 3.956 1.00 95.06 74 THR A CA 1
ATOM 554 C C . THR A 1 74 ? 15.356 1.740 3.210 1.00 95.06 74 THR A C 1
ATOM 556 O O . THR A 1 74 ? 14.402 1.244 3.809 1.00 95.06 74 THR A O 1
ATOM 559 N N . GLU A 1 75 ? 15.564 1.532 1.902 1.00 94.44 75 GLU A N 1
ATOM 560 C CA . GLU A 1 75 ? 14.725 0.674 1.046 1.00 94.44 75 GLU A CA 1
ATOM 561 C C . GLU A 1 75 ? 13.212 0.956 1.189 1.00 94.44 75 GLU A C 1
ATOM 563 O O . GLU A 1 75 ? 12.376 0.049 1.241 1.00 94.44 75 GLU A O 1
ATOM 568 N N . GLY A 1 76 ? 12.849 2.238 1.312 1.00 96.06 76 GLY A N 1
ATOM 569 C CA . GLY A 1 76 ? 11.468 2.672 1.507 1.00 96.06 76 GLY A CA 1
ATOM 570 C C . GLY A 1 76 ? 10.623 2.485 0.247 1.00 96.06 76 GLY A C 1
ATOM 571 O O . GLY A 1 76 ? 10.966 3.001 -0.817 1.00 96.06 76 GLY A O 1
ATOM 572 N N . GLN A 1 77 ? 9.491 1.788 0.357 1.00 97.06 77 GLN A N 1
ATOM 573 C CA . GLN A 1 77 ? 8.587 1.509 -0.757 1.00 97.06 77 GLN A CA 1
ATOM 574 C C . GLN A 1 77 ? 7.111 1.507 -0.338 1.00 97.06 77 GLN A C 1
ATOM 576 O O . GLN A 1 77 ? 6.737 0.869 0.642 1.00 97.06 77 GLN A O 1
ATOM 581 N N . LEU A 1 78 ? 6.264 2.114 -1.173 1.00 98.12 78 LEU A N 1
ATOM 582 C CA . LEU A 1 78 ? 4.819 1.894 -1.228 1.00 98.12 78 LEU A CA 1
ATOM 583 C C . LEU A 1 78 ? 4.460 1.224 -2.561 1.00 98.12 78 LEU A C 1
ATOM 585 O O . LEU A 1 78 ? 4.877 1.689 -3.623 1.00 98.12 78 LEU A O 1
ATOM 589 N N . GLY A 1 79 ? 3.700 0.132 -2.521 1.00 98.19 79 GLY A N 1
ATOM 590 C CA . GLY A 1 79 ? 3.239 -0.614 -3.691 1.00 98.19 79 GLY A CA 1
ATOM 591 C C . GLY A 1 79 ? 1.731 -0.851 -3.676 1.00 98.19 79 GLY A C 1
ATOM 592 O O . GLY A 1 79 ? 1.161 -1.149 -2.630 1.00 98.19 79 GLY A O 1
ATOM 593 N N . LEU A 1 80 ? 1.100 -0.745 -4.846 1.00 98.44 80 LEU A N 1
ATOM 594 C CA . LEU A 1 80 ? -0.324 -1.001 -5.081 1.00 98.44 80 LEU A CA 1
ATOM 595 C C . LEU A 1 80 ? -0.508 -1.953 -6.266 1.00 98.44 80 LEU A C 1
ATOM 597 O O . LEU A 1 80 ? 0.204 -1.831 -7.262 1.00 98.44 80 LEU A O 1
ATOM 601 N N . GLY A 1 81 ? -1.504 -2.835 -6.197 1.00 98.31 81 GLY A N 1
ATOM 602 C CA . GLY A 1 81 ? -1.897 -3.713 -7.302 1.00 98.31 81 GLY A CA 1
ATOM 603 C C . GLY A 1 81 ? -1.082 -5.005 -7.349 1.00 98.31 81 GLY A C 1
ATOM 604 O O . GLY A 1 81 ? -0.996 -5.719 -6.350 1.00 98.31 81 GLY A O 1
ATOM 605 N N . HIS A 1 82 ? -0.524 -5.342 -8.512 1.00 98.19 82 HIS A N 1
ATOM 606 C CA . HIS A 1 82 ? 0.283 -6.546 -8.731 1.00 98.19 82 HIS A CA 1
ATOM 607 C C . HIS A 1 82 ? 1.729 -6.349 -8.244 1.00 98.19 82 HIS A C 1
ATOM 609 O O . HIS A 1 82 ? 2.569 -5.770 -8.928 1.00 98.19 82 HIS A O 1
ATOM 615 N N . LEU A 1 83 ? 2.047 -6.821 -7.040 1.00 98.00 83 LEU A N 1
ATOM 616 C CA . LEU A 1 83 ? 3.356 -6.617 -6.427 1.00 98.00 83 LEU A CA 1
ATOM 617 C C . LEU A 1 83 ? 4.365 -7.620 -6.995 1.00 98.00 83 LEU A C 1
ATOM 619 O O . LEU A 1 83 ? 4.198 -8.832 -6.863 1.00 98.00 83 LEU A O 1
ATOM 623 N N . ILE A 1 84 ? 5.443 -7.112 -7.587 1.00 96.81 84 ILE A N 1
ATOM 624 C CA . ILE A 1 84 ? 6.570 -7.902 -8.099 1.00 96.81 84 ILE A CA 1
ATOM 625 C C . ILE A 1 84 ? 7.884 -7.350 -7.551 1.00 96.81 84 ILE A C 1
ATOM 627 O O . ILE A 1 84 ? 7.966 -6.197 -7.114 1.00 96.81 84 ILE A O 1
ATOM 631 N N . HIS A 1 85 ? 8.934 -8.164 -7.586 1.00 95.06 85 HIS A N 1
ATOM 632 C CA . HIS A 1 85 ? 10.286 -7.644 -7.431 1.00 95.06 85 HIS A CA 1
ATOM 633 C C . HIS A 1 85 ? 10.628 -6.737 -8.625 1.00 95.06 85 HIS A C 1
ATOM 635 O O . HIS A 1 85 ? 10.294 -7.048 -9.768 1.00 95.06 85 HIS A O 1
ATOM 641 N N . HIS A 1 86 ? 11.277 -5.605 -8.365 1.00 92.38 86 HIS A N 1
ATOM 642 C CA . HIS A 1 86 ? 11.681 -4.668 -9.409 1.00 92.38 86 HIS A CA 1
ATOM 643 C C . HIS A 1 86 ? 12.975 -3.983 -8.982 1.00 92.38 86 HIS A C 1
ATOM 645 O O . HIS A 1 86 ? 13.014 -3.358 -7.915 1.00 92.38 86 HIS A O 1
ATOM 651 N N . ALA A 1 87 ? 14.012 -4.165 -9.796 1.00 88.38 87 ALA A N 1
ATOM 652 C CA . ALA A 1 87 ? 15.323 -3.584 -9.566 1.00 88.38 87 ALA A CA 1
ATOM 653 C C . ALA A 1 87 ? 15.280 -2.073 -9.857 1.00 88.38 87 ALA A C 1
ATOM 655 O O . ALA A 1 87 ? 14.628 -1.675 -10.818 1.00 88.38 87 ALA A O 1
ATOM 656 N N . PRO A 1 88 ? 15.983 -1.229 -9.085 1.00 78.19 88 PRO A N 1
ATOM 657 C CA . PRO A 1 88 ? 15.897 0.227 -9.203 1.00 78.19 88 PRO A CA 1
ATOM 658 C C . PRO A 1 88 ? 16.093 0.828 -10.597 1.00 78.19 88 PRO A C 1
ATOM 660 O O . PRO A 1 88 ? 15.399 1.772 -10.951 1.00 78.19 88 PRO A O 1
ATOM 663 N N . LEU A 1 89 ? 17.048 0.300 -11.365 1.00 75.88 89 LEU A N 1
ATOM 664 C CA . LEU A 1 89 ? 17.461 0.824 -12.674 1.00 75.88 89 LEU A CA 1
ATOM 665 C C . LEU A 1 89 ? 17.021 -0.082 -13.836 1.00 75.88 89 LEU A C 1
ATOM 667 O O . LEU A 1 89 ? 17.466 0.099 -14.964 1.00 75.88 89 LEU A O 1
ATOM 671 N N . GLY A 1 90 ? 16.221 -1.114 -13.557 1.00 77.69 90 GLY A N 1
ATOM 672 C CA . GLY A 1 90 ? 15.839 -2.110 -14.551 1.00 77.69 90 GLY A CA 1
ATOM 673 C C . GLY A 1 90 ? 14.416 -1.899 -15.042 1.00 77.69 90 GLY A C 1
ATOM 674 O O . GLY A 1 90 ? 13.503 -1.757 -14.241 1.00 77.69 90 GLY A O 1
ATOM 675 N N . ALA A 1 91 ? 14.199 -2.001 -16.351 1.00 82.69 91 ALA A N 1
ATOM 676 C CA . ALA A 1 91 ? 12.852 -2.125 -16.911 1.00 82.69 91 ALA A CA 1
ATOM 677 C C . ALA A 1 91 ? 12.256 -3.534 -16.688 1.00 82.69 91 ALA A C 1
ATOM 679 O O . ALA A 1 91 ? 11.069 -3.772 -16.874 1.00 82.69 91 ALA A O 1
ATOM 680 N N . THR A 1 92 ? 13.059 -4.505 -16.249 1.00 89.94 92 THR A N 1
ATOM 681 C CA . THR A 1 92 ? 12.620 -5.897 -16.120 1.00 89.94 92 THR A CA 1
ATOM 682 C C . THR A 1 92 ? 11.600 -6.094 -14.998 1.00 89.94 92 THR A C 1
ATOM 684 O O . THR A 1 92 ? 11.796 -5.717 -13.838 1.00 89.94 92 THR A O 1
ATOM 687 N N . ARG A 1 93 ? 10.511 -6.782 -15.336 1.00 93.31 93 ARG A N 1
ATOM 688 C CA . ARG A 1 93 ? 9.510 -7.276 -14.391 1.00 93.31 93 ARG A CA 1
ATOM 689 C C . ARG A 1 93 ? 10.049 -8.532 -13.708 1.00 93.31 93 ARG A C 1
ATOM 691 O O . ARG A 1 93 ? 10.297 -9.533 -14.378 1.00 93.31 93 ARG A O 1
ATOM 698 N N . GLY A 1 94 ? 10.276 -8.468 -12.398 1.00 94.81 94 GLY A N 1
ATOM 699 C CA . GLY A 1 94 ? 10.754 -9.597 -11.602 1.00 94.81 94 GLY A CA 1
ATOM 700 C C . GLY A 1 94 ? 9.635 -10.549 -11.159 1.00 94.81 94 GLY A C 1
ATOM 701 O O . GLY A 1 94 ? 8.481 -10.389 -11.561 1.00 94.81 94 GLY A O 1
ATOM 702 N N . PRO A 1 95 ? 9.958 -11.544 -10.313 1.00 96.44 95 PRO A N 1
ATOM 703 C CA . PRO A 1 95 ? 8.981 -12.502 -9.808 1.00 96.44 95 PRO A CA 1
ATOM 704 C C . PRO A 1 95 ? 7.873 -11.836 -8.986 1.00 96.44 95 PRO A C 1
ATOM 706 O O . PRO A 1 95 ? 8.092 -10.834 -8.297 1.00 96.44 95 PRO A O 1
ATOM 709 N N . TRP A 1 96 ? 6.688 -12.442 -9.040 1.00 97.44 96 TRP A N 1
ATOM 710 C CA . TRP A 1 96 ? 5.524 -12.050 -8.251 1.00 97.44 96 TRP A CA 1
ATOM 711 C C . TRP A 1 96 ? 5.766 -12.219 -6.749 1.00 97.44 96 TRP A C 1
ATOM 713 O O . TRP A 1 96 ? 6.401 -13.176 -6.309 1.00 97.44 96 TRP A O 1
ATOM 723 N N . ARG A 1 97 ? 5.260 -11.260 -5.969 1.00 97.31 97 ARG A N 1
ATOM 724 C CA . ARG A 1 97 ? 5.396 -11.189 -4.507 1.00 97.31 97 ARG A CA 1
ATOM 725 C C . ARG A 1 97 ? 4.057 -11.110 -3.777 1.00 97.31 97 ARG A C 1
ATOM 727 O O . ARG A 1 97 ? 4.014 -11.410 -2.590 1.00 97.31 97 ARG A O 1
ATOM 734 N N . GLY A 1 98 ? 2.987 -10.685 -4.448 1.00 97.62 98 GLY A N 1
ATOM 735 C CA . GLY A 1 98 ? 1.672 -10.540 -3.830 1.00 97.62 98 GLY A CA 1
ATOM 736 C C . GLY A 1 98 ? 0.730 -9.624 -4.606 1.00 97.62 98 GLY A C 1
ATOM 737 O O . GLY A 1 98 ? 1.060 -9.103 -5.673 1.00 97.62 98 GLY A O 1
ATOM 738 N N . SER A 1 99 ? -0.457 -9.403 -4.053 1.00 98.00 99 SER A N 1
ATOM 739 C CA . SER A 1 99 ? -1.462 -8.504 -4.619 1.00 98.00 99 SER A CA 1
ATOM 740 C C . SER A 1 99 ? -2.094 -7.661 -3.519 1.00 98.00 99 SER A C 1
ATOM 742 O O . SER A 1 99 ? -2.401 -8.183 -2.451 1.00 98.00 99 SER A O 1
ATOM 744 N N . GLY A 1 100 ? -2.305 -6.372 -3.784 1.00 97.69 100 GLY A N 1
ATOM 745 C CA . GLY A 1 100 ? -2.936 -5.448 -2.840 1.00 97.69 100 GLY A CA 1
ATOM 746 C C . GLY A 1 100 ? -2.059 -4.241 -2.533 1.00 97.69 100 GLY A C 1
ATOM 747 O O . GLY A 1 100 ? -1.566 -3.593 -3.452 1.00 97.69 100 GLY A O 1
ATOM 748 N N . PHE A 1 101 ? -1.905 -3.928 -1.248 1.00 98.00 101 PHE A N 1
ATOM 749 C CA . PHE A 1 101 ? -1.126 -2.801 -0.738 1.00 98.00 101 PHE A CA 1
ATOM 750 C C . PHE A 1 101 ? 0.096 -3.315 0.028 1.00 98.00 101 PHE A C 1
ATOM 752 O O . PHE A 1 101 ? -0.033 -4.202 0.869 1.00 98.00 101 PHE A O 1
ATOM 759 N N . GLU A 1 102 ? 1.265 -2.728 -0.211 1.00 98.12 102 GLU A N 1
ATOM 760 C CA . GLU A 1 102 ? 2.475 -2.971 0.576 1.00 98.12 102 GLU A CA 1
ATOM 761 C C . GLU A 1 102 ? 3.126 -1.640 0.955 1.00 98.12 102 GLU A C 1
ATOM 763 O O . GLU A 1 102 ? 3.372 -0.800 0.093 1.00 98.12 102 GLU A O 1
ATOM 768 N N . LEU A 1 103 ? 3.453 -1.481 2.237 1.00 97.94 103 LEU A N 1
ATOM 769 C CA . LEU A 1 103 ? 4.384 -0.470 2.729 1.00 97.94 103 LEU A CA 1
ATOM 770 C C . LEU A 1 103 ? 5.567 -1.202 3.368 1.00 97.94 103 LEU A C 1
ATOM 772 O O . LEU A 1 103 ? 5.374 -1.987 4.295 1.00 97.94 103 LEU A O 1
ATOM 776 N N . ARG A 1 104 ? 6.777 -0.959 2.864 1.00 96.88 104 ARG A N 1
ATOM 777 C CA . ARG A 1 104 ? 8.020 -1.596 3.313 1.00 96.88 104 ARG A CA 1
ATOM 778 C C . ARG A 1 104 ? 9.098 -0.544 3.552 1.00 96.88 104 ARG A C 1
ATOM 780 O O . ARG A 1 104 ? 9.211 0.413 2.795 1.00 96.88 104 ARG A O 1
ATOM 787 N N . THR A 1 105 ? 9.913 -0.756 4.575 1.00 98.00 105 THR A N 1
ATOM 788 C CA . THR A 1 105 ? 11.187 -0.063 4.786 1.00 98.00 105 THR A CA 1
ATOM 789 C C . THR A 1 105 ? 12.079 -0.948 5.654 1.00 98.00 105 THR A C 1
ATOM 791 O O . THR A 1 105 ? 11.566 -1.714 6.469 1.00 98.00 105 THR A O 1
ATOM 794 N N . ASP A 1 106 ? 13.393 -0.840 5.483 1.00 97.81 106 ASP A N 1
ATOM 795 C CA . ASP A 1 106 ? 14.383 -1.439 6.383 1.00 97.81 106 ASP A CA 1
ATOM 796 C C . ASP A 1 106 ? 14.696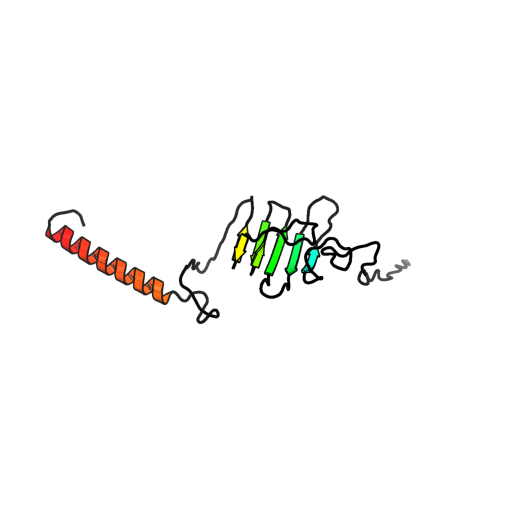 -0.500 7.579 1.00 97.81 106 ASP A C 1
ATOM 798 O O . ASP A 1 106 ? 15.464 -0.844 8.476 1.00 97.81 106 ASP A O 1
ATOM 802 N N . GLY A 1 107 ? 14.104 0.703 7.600 1.00 97.94 107 GLY A N 1
ATOM 803 C CA . GLY A 1 107 ? 14.166 1.668 8.697 1.00 97.94 107 GLY A CA 1
ATOM 804 C C . GLY A 1 107 ? 12.961 1.603 9.645 1.00 97.94 107 GLY A C 1
ATOM 805 O O . GLY A 1 107 ? 12.194 0.642 9.677 1.00 97.94 107 GLY A O 1
ATOM 806 N N . TRP A 1 108 ? 12.775 2.661 10.438 1.00 98.00 108 TRP A N 1
ATOM 807 C CA . TRP A 1 108 ? 11.621 2.785 11.332 1.00 98.00 108 TRP A CA 1
ATOM 808 C C . TRP A 1 108 ? 10.341 3.127 10.564 1.00 98.00 108 TRP A C 1
ATOM 810 O O . TRP A 1 108 ? 10.314 4.080 9.786 1.00 98.00 108 TRP A O 1
ATOM 820 N N . LEU A 1 109 ? 9.252 2.417 10.867 1.00 97.31 109 LEU A N 1
ATOM 821 C CA . LEU A 1 109 ? 7.906 2.743 10.398 1.00 97.31 109 LEU A CA 1
ATOM 822 C C . LEU A 1 109 ? 7.059 3.295 11.552 1.00 97.31 109 LEU A C 1
ATOM 824 O O . LEU A 1 109 ? 6.918 2.653 12.590 1.00 97.31 109 LEU A O 1
ATOM 828 N N . ALA A 1 110 ? 6.444 4.462 11.351 1.00 97.62 110 ALA A N 1
ATOM 829 C CA . ALA A 1 110 ? 5.462 5.026 12.272 1.00 97.62 110 ALA A CA 1
ATOM 830 C C . ALA A 1 110 ? 4.174 5.395 11.525 1.00 97.62 110 ALA A C 1
ATOM 832 O O . ALA A 1 110 ? 4.199 6.210 10.606 1.00 97.62 110 ALA A O 1
ATOM 833 N N . VAL A 1 111 ? 3.044 4.836 11.965 1.00 97.31 111 VAL A N 1
ATOM 834 C CA . VAL A 1 111 ? 1.696 5.214 11.516 1.00 97.31 111 VAL A CA 1
ATOM 835 C C . VAL A 1 111 ? 1.020 5.962 12.661 1.00 97.31 111 VAL A C 1
ATOM 837 O O . VAL A 1 111 ? 0.954 5.454 13.779 1.00 97.31 111 VAL A O 1
ATOM 840 N N . ARG A 1 112 ? 0.564 7.194 12.415 1.00 97.69 112 ARG A N 1
ATOM 841 C CA . ARG A 1 112 ? -0.047 8.059 13.436 1.00 97.69 112 ARG A CA 1
ATOM 842 C C . ARG A 1 112 ? -1.327 8.680 12.889 1.00 97.69 112 ARG A C 1
ATOM 844 O O . ARG A 1 112 ? -1.294 9.300 11.832 1.00 97.69 112 ARG A O 1
ATOM 851 N N . ALA A 1 113 ? -2.422 8.544 13.632 1.00 97.50 113 ALA A N 1
ATOM 852 C CA . ALA A 1 113 ? -3.716 9.134 13.307 1.00 97.50 113 ALA A CA 1
ATOM 853 C C . ALA A 1 113 ? -4.353 9.696 14.587 1.00 97.50 113 ALA A C 1
ATOM 855 O O . ALA A 1 113 ? -4.764 8.937 15.463 1.00 97.50 113 ALA A O 1
ATOM 856 N N . GLY A 1 114 ? -4.371 11.027 14.719 1.00 97.88 114 GLY A N 1
ATOM 857 C CA . GLY A 1 114 ? -4.806 11.715 15.945 1.00 97.88 114 GLY A CA 1
ATOM 858 C C . GLY A 1 114 ? -6.290 11.533 16.272 1.00 97.88 114 GLY A C 1
ATOM 859 O O . GLY A 1 114 ? -6.651 11.489 17.440 1.00 97.88 114 GLY A O 1
ATOM 860 N N . GLU A 1 115 ? -7.117 11.339 15.245 1.00 96.56 115 GLU A N 1
ATOM 861 C CA . GLU A 1 115 ? -8.562 11.098 15.367 1.00 96.56 115 GLU A CA 1
ATOM 862 C C . GLU A 1 115 ? -8.911 9.601 15.512 1.00 96.56 115 GLU A C 1
ATOM 864 O O . GLU A 1 115 ? -10.080 9.227 15.576 1.00 96.56 115 GLU A O 1
ATOM 869 N N . GLY A 1 116 ? -7.900 8.724 15.557 1.00 94.94 116 GLY A N 1
ATOM 870 C CA . GLY A 1 116 ? -8.059 7.271 15.642 1.00 94.94 116 GLY A CA 1
ATOM 871 C C . GLY A 1 116 ? -7.645 6.522 14.372 1.00 94.94 116 GLY A C 1
ATOM 872 O O . GLY A 1 116 ? -7.455 7.099 13.304 1.00 94.94 116 GLY A O 1
ATOM 873 N N . MET A 1 117 ? -7.477 5.204 14.502 1.00 96.19 117 MET A N 1
ATOM 874 C CA . MET A 1 117 ? -7.032 4.305 13.433 1.00 96.19 117 MET A CA 1
ATOM 875 C C . MET A 1 117 ? -7.904 3.049 13.404 1.00 96.19 117 MET A C 1
ATOM 877 O O . MET A 1 117 ? -8.091 2.403 14.434 1.00 96.19 117 MET A O 1
ATOM 881 N N . LEU A 1 118 ? -8.372 2.672 12.213 1.00 95.19 118 LEU A N 1
ATOM 882 C CA . LEU A 1 118 ? -8.997 1.376 11.960 1.00 95.19 118 LEU A CA 1
ATOM 883 C C . LEU A 1 118 ? -8.025 0.481 11.190 1.00 95.19 118 LEU A C 1
ATOM 885 O O . LEU A 1 118 ? -7.698 0.758 10.038 1.00 95.19 118 LEU A O 1
ATOM 889 N N . LEU A 1 119 ? -7.603 -0.613 11.822 1.00 95.19 119 LEU A N 1
ATOM 890 C CA . LEU A 1 119 ? -6.948 -1.735 11.159 1.00 95.19 119 LEU A CA 1
ATOM 891 C C . LEU A 1 119 ? -7.934 -2.902 11.148 1.00 95.19 119 LEU A C 1
ATOM 893 O O . LEU A 1 119 ? -8.339 -3.378 12.206 1.00 95.19 119 LEU A O 1
ATOM 897 N N . SER A 1 120 ? -8.354 -3.328 9.960 1.00 94.06 120 SER A N 1
ATOM 898 C CA . SER A 1 120 ? -9.419 -4.318 9.802 1.00 94.06 120 SER A CA 1
ATOM 899 C C . SER A 1 120 ? -9.106 -5.302 8.682 1.00 94.06 120 SER A C 1
ATOM 901 O O . SER A 1 120 ? -8.516 -4.934 7.668 1.00 94.06 120 SER A O 1
ATOM 903 N N . ALA A 1 121 ? -9.539 -6.548 8.871 1.00 93.94 121 ALA A N 1
ATOM 904 C CA . ALA A 1 121 ? -9.570 -7.588 7.844 1.00 93.94 121 ALA A CA 1
ATOM 905 C C . ALA A 1 121 ? -10.990 -7.802 7.275 1.00 93.94 121 ALA A C 1
ATOM 907 O O . ALA A 1 121 ? -11.214 -8.720 6.488 1.00 93.94 121 ALA A O 1
ATOM 908 N N . THR A 1 122 ? -11.961 -6.971 7.672 1.00 93.50 122 THR A N 1
ATOM 909 C CA . THR A 1 122 ? -13.331 -7.020 7.154 1.00 93.50 122 THR A CA 1
ATOM 910 C C . THR A 1 122 ? -13.370 -6.446 5.743 1.00 93.50 122 THR A C 1
ATOM 912 O O . THR A 1 122 ? -13.023 -5.286 5.518 1.00 93.50 122 THR A O 1
ATOM 915 N N . ALA A 1 123 ? -13.813 -7.254 4.782 1.00 93.19 123 ALA A N 1
ATOM 916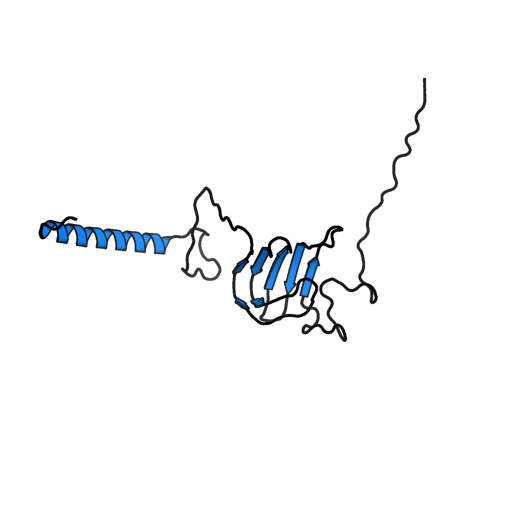 C CA . ALA A 1 123 ? -13.896 -6.837 3.391 1.00 93.19 123 ALA A CA 1
ATOM 917 C C . ALA A 1 123 ? -14.959 -5.746 3.183 1.00 93.19 123 ALA A C 1
ATOM 919 O O . ALA A 1 123 ? -16.086 -5.854 3.661 1.00 93.19 123 ALA A O 1
ATOM 920 N N . ARG A 1 124 ? -14.609 -4.725 2.392 1.00 93.19 124 ARG A N 1
ATOM 921 C CA . ARG A 1 124 ? -15.525 -3.689 1.896 1.00 93.19 124 ARG A CA 1
ATOM 922 C C . ARG A 1 124 ? -15.433 -3.638 0.375 1.00 93.19 124 ARG A C 1
ATOM 924 O O . ARG A 1 124 ? -14.547 -2.997 -0.189 1.00 93.19 124 ARG A O 1
ATOM 931 N N . SER A 1 125 ? -16.320 -4.365 -0.301 1.00 93.88 125 SER A N 1
ATOM 932 C CA . SER A 1 125 ? -16.344 -4.428 -1.767 1.00 93.88 125 SER A CA 1
ATOM 933 C C . SER A 1 125 ? -16.507 -3.031 -2.362 1.00 93.88 125 SER A C 1
ATOM 935 O O . SER A 1 125 ? -17.366 -2.271 -1.914 1.00 93.88 125 SER A O 1
ATOM 937 N N . ASN A 1 126 ? -15.696 -2.698 -3.369 1.00 93.00 126 ASN A N 1
ATOM 938 C CA . ASN A 1 126 ? -15.709 -1.396 -4.049 1.00 93.00 126 ASN A CA 1
ATOM 939 C C . ASN A 1 126 ? -15.575 -0.191 -3.100 1.00 93.00 126 ASN A C 1
ATOM 941 O O . ASN A 1 126 ? -16.115 0.871 -3.394 1.00 93.00 126 ASN A O 1
ATOM 945 N N . ALA A 1 127 ? -14.911 -0.370 -1.949 1.00 92.12 127 ALA A N 1
ATOM 946 C CA . ALA A 1 127 ? -14.829 0.644 -0.897 1.00 92.12 127 ALA A CA 1
ATOM 947 C C . ALA A 1 127 ? -16.213 1.194 -0.479 1.00 92.12 127 ALA A C 1
ATOM 949 O O . ALA A 1 127 ? -16.362 2.376 -0.189 1.00 92.12 127 ALA A O 1
ATOM 950 N N . THR A 1 128 ? -17.243 0.338 -0.476 1.00 94.75 128 THR A N 1
ATOM 951 C CA . THR A 1 128 ? -18.604 0.728 -0.080 1.00 94.75 128 THR A CA 1
ATOM 952 C C . THR A 1 128 ? -18.646 1.078 1.411 1.00 94.75 128 THR A C 1
ATOM 954 O O . THR A 1 128 ? -18.174 0.288 2.232 1.00 94.75 128 THR A O 1
ATOM 957 N N . SER A 1 129 ? -19.303 2.197 1.748 1.00 93.94 129 SER A N 1
ATOM 958 C CA . SER A 1 129 ? -19.361 2.840 3.078 1.00 93.94 129 SER A CA 1
ATOM 959 C C . SER A 1 129 ? -18.199 3.807 3.357 1.00 93.94 129 SER A C 1
ATOM 961 O O . SER A 1 129 ? -17.431 4.161 2.466 1.00 93.94 129 SER A O 1
ATOM 963 N N . THR A 1 130 ? -18.127 4.325 4.582 1.00 93.69 130 THR A N 1
ATOM 964 C CA . THR A 1 130 ? -17.092 5.271 5.008 1.00 93.69 130 THR A CA 1
ATOM 965 C C . THR A 1 130 ? -15.812 4.546 5.427 1.00 93.69 130 THR A C 1
ATOM 967 O O . THR A 1 130 ? -15.824 3.374 5.801 1.00 93.69 130 THR A O 1
ATOM 970 N N . GLN A 1 131 ? -14.685 5.265 5.407 1.00 93.19 131 GLN A N 1
ATOM 971 C CA . GLN A 1 131 ? -13.360 4.723 5.740 1.00 93.19 131 GLN A CA 1
ATOM 972 C C . GLN A 1 131 ? -13.269 4.118 7.158 1.00 93.19 131 GLN A C 1
ATOM 974 O O . GLN A 1 131 ? -12.445 3.238 7.390 1.00 93.19 131 GLN A O 1
ATOM 979 N N . LEU A 1 132 ? -14.104 4.582 8.095 1.00 94.88 132 LEU A N 1
ATOM 980 C CA . LEU A 1 132 ? -14.139 4.152 9.499 1.00 94.88 132 LEU A CA 1
ATOM 981 C C . LEU A 1 132 ? -15.459 3.451 9.866 1.00 94.88 132 LEU A C 1
ATOM 983 O O . LEU A 1 132 ? -15.885 3.500 11.019 1.00 94.88 132 LEU A O 1
ATOM 987 N N . ASP A 1 133 ? -16.135 2.809 8.909 1.00 94.38 133 ASP A N 1
ATOM 988 C CA . ASP A 1 133 ? -17.280 1.954 9.229 1.00 94.38 133 ASP A CA 1
ATOM 989 C C . ASP A 1 133 ? -16.820 0.742 10.059 1.00 94.38 133 ASP A C 1
ATOM 991 O O . ASP A 1 133 ? -16.087 -0.130 9.589 1.00 94.38 133 ASP A O 1
ATOM 995 N N . VAL A 1 134 ? -17.248 0.720 11.322 1.00 95.25 134 VAL A N 1
ATOM 996 C CA . VAL A 1 134 ? -16.863 -0.265 12.345 1.00 95.25 134 VAL A CA 1
ATOM 997 C C . VAL A 1 134 ? -18.052 -1.083 12.848 1.00 95.25 134 VAL A C 1
ATOM 999 O O . VAL A 1 134 ? -18.009 -1.625 13.953 1.00 95.25 134 VAL A O 1
ATOM 1002 N N . THR A 1 135 ? -19.130 -1.169 12.066 1.00 94.56 135 THR A N 1
ATOM 1003 C CA . THR A 1 135 ? -20.386 -1.815 12.484 1.00 94.56 135 THR A CA 1
ATOM 1004 C C . THR A 1 135 ? -20.169 -3.251 12.976 1.00 94.56 135 THR A C 1
ATOM 1006 O O . THR A 1 135 ? -20.662 -3.625 14.044 1.00 94.56 135 THR A O 1
ATOM 1009 N N . GLU A 1 136 ? -19.373 -4.048 12.258 1.00 93.38 136 GLU A N 1
ATOM 1010 C CA . GLU A 1 136 ? -19.058 -5.428 12.640 1.00 93.38 136 GLU A CA 1
ATOM 1011 C C . GLU A 1 136 ? -18.214 -5.483 13.917 1.00 93.38 136 GLU A C 1
ATOM 1013 O O . GLU A 1 136 ? -18.505 -6.270 14.820 1.00 93.38 136 GLU A O 1
ATOM 1018 N N . THR A 1 137 ? -17.206 -4.614 14.030 1.00 93.62 137 THR A N 1
ATOM 1019 C CA . THR A 1 137 ? -16.332 -4.531 15.208 1.00 93.62 137 THR A CA 1
ATOM 1020 C C . THR A 1 137 ? -17.131 -4.180 16.462 1.00 93.62 137 THR A C 1
ATOM 1022 O O . THR A 1 137 ? -16.971 -4.819 17.500 1.00 93.62 137 THR A O 1
ATOM 1025 N N . VAL A 1 138 ? -18.051 -3.214 16.374 1.00 95.50 138 VAL A N 1
ATOM 1026 C CA . VAL A 1 138 ? -18.923 -2.832 17.496 1.00 95.50 138 VAL A CA 1
ATOM 1027 C C . VAL A 1 138 ? -19.812 -4.001 17.925 1.00 95.50 138 VAL A C 1
ATOM 1029 O O . VAL A 1 138 ? -19.969 -4.247 19.123 1.00 95.50 138 VAL A O 1
ATOM 1032 N N . ALA A 1 139 ? -20.377 -4.750 16.975 1.00 96.19 139 ALA A N 1
ATOM 1033 C CA . ALA A 1 139 ? -21.199 -5.918 17.282 1.00 96.19 139 ALA A CA 1
ATOM 1034 C C . ALA A 1 139 ? -20.395 -7.024 17.991 1.00 96.19 139 ALA A C 1
ATOM 1036 O O . ALA A 1 139 ? -20.872 -7.594 18.976 1.00 96.19 139 ALA A O 1
ATOM 1037 N N . GLN A 1 140 ? -19.166 -7.287 17.535 1.00 95.94 140 GLN A N 1
ATOM 1038 C CA . GLN A 1 140 ? -18.262 -8.257 18.157 1.00 95.94 140 GLN A CA 1
ATOM 1039 C C . GLN A 1 140 ? -17.878 -7.847 19.583 1.00 95.94 140 GLN A C 1
ATOM 1041 O O . GLN A 1 140 ? -17.966 -8.669 20.494 1.00 95.94 140 GLN A O 1
ATOM 1046 N N . LEU A 1 141 ? -17.545 -6.572 19.808 1.00 96.56 141 LEU A N 1
ATOM 1047 C CA . LEU A 1 141 ? -17.220 -6.058 21.142 1.00 96.56 141 LEU A CA 1
ATOM 1048 C C . LEU A 1 141 ? -18.402 -6.197 22.114 1.00 96.56 141 LEU A C 1
ATOM 1050 O O . LEU A 1 141 ? -18.222 -6.686 23.226 1.00 96.56 141 LEU A O 1
ATOM 1054 N N . ARG A 1 142 ? -19.629 -5.878 21.681 1.00 97.88 142 ARG A N 1
ATOM 1055 C CA . ARG A 1 142 ? -20.845 -6.073 22.499 1.00 97.88 142 ARG A CA 1
ATOM 1056 C C . ARG A 1 142 ? -21.141 -7.547 22.792 1.00 97.88 142 ARG A C 1
ATOM 1058 O O . ARG A 1 142 ? -21.733 -7.881 23.818 1.00 97.88 142 ARG A O 1
ATOM 1065 N N . ALA A 1 143 ? -20.808 -8.457 21.878 1.00 97.56 143 ALA A N 1
ATOM 1066 C CA . ALA A 1 143 ? -20.951 -9.893 22.115 1.00 97.56 143 ALA A CA 1
ATOM 1067 C C . ALA A 1 143 ? -19.916 -10.402 23.133 1.00 97.56 143 ALA A C 1
ATOM 1069 O O . ALA A 1 143 ? -20.276 -11.150 24.046 1.00 97.56 143 ALA A O 1
ATOM 1070 N N . ALA A 1 144 ? -18.666 -9.949 23.018 1.00 97.81 144 ALA A N 1
ATOM 1071 C CA . ALA A 1 144 ? -17.604 -10.257 23.969 1.00 97.81 144 ALA A CA 1
ATOM 1072 C C . ALA A 1 144 ? -17.933 -9.730 25.374 1.00 97.81 144 ALA A C 1
ATOM 1074 O O . ALA A 1 144 ? -17.828 -10.479 26.340 1.00 97.81 144 ALA A O 1
ATOM 1075 N N . GLU A 1 145 ? -18.430 -8.495 25.482 1.00 98.19 145 GLU A N 1
ATOM 1076 C CA . GLU A 1 145 ? -18.875 -7.894 26.745 1.00 98.19 145 GLU A CA 1
ATOM 1077 C C . GLU A 1 145 ? -19.964 -8.734 27.427 1.00 98.19 145 GLU A C 1
ATOM 1079 O O . GLU A 1 145 ? -19.846 -9.084 28.602 1.00 98.19 145 GLU A O 1
ATOM 1084 N N . ARG A 1 146 ? -21.008 -9.125 26.683 1.00 98.12 146 ARG A N 1
ATOM 1085 C CA . ARG A 1 146 ? -22.084 -9.977 27.216 1.00 98.12 146 ARG A CA 1
ATOM 1086 C C . ARG A 1 146 ? -21.569 -11.334 27.689 1.00 98.12 146 ARG A C 1
ATOM 1088 O O . ARG A 1 146 ? -22.017 -11.826 28.719 1.00 98.12 146 ARG A O 1
ATOM 1095 N N . THR A 1 147 ? -20.627 -11.918 26.952 1.00 97.88 147 THR A N 1
ATOM 1096 C CA . THR A 1 147 ? -20.009 -13.200 27.310 1.00 97.88 147 THR A CA 1
ATOM 1097 C C . THR A 1 147 ? -19.189 -13.067 28.591 1.00 97.88 147 THR A C 1
ATOM 1099 O O . THR A 1 147 ? -19.377 -13.849 29.518 1.00 97.88 147 THR A O 1
ATOM 1102 N N . ALA A 1 148 ? -18.340 -12.040 28.681 1.00 97.12 148 ALA A N 1
ATOM 1103 C CA . ALA A 1 148 ? -17.544 -11.758 29.872 1.00 97.12 148 ALA A CA 1
ATOM 1104 C C . ALA A 1 148 ? -18.432 -11.536 31.104 1.00 97.12 148 ALA A C 1
ATOM 1106 O O . ALA A 1 148 ? -18.167 -12.102 32.162 1.00 97.12 148 ALA A O 1
ATOM 1107 N N . LYS A 1 149 ? -19.536 -10.793 30.950 1.00 96.88 149 LYS A N 1
ATOM 1108 C CA . LYS A 1 149 ? -20.506 -10.577 32.027 1.00 96.88 149 LYS A CA 1
ATOM 1109 C C . LYS A 1 149 ? -21.136 -11.886 32.508 1.00 96.88 149 LYS A C 1
ATOM 1111 O O . LYS A 1 149 ? -21.163 -12.133 33.706 1.00 96.88 149 LYS A O 1
ATOM 1116 N N . ALA A 1 150 ? -21.588 -12.739 31.588 1.00 96.06 150 ALA A N 1
ATOM 1117 C CA . ALA A 1 150 ? -22.190 -14.022 31.945 1.00 96.06 150 ALA A CA 1
ATOM 1118 C C . ALA A 1 150 ? -21.206 -14.952 32.679 1.00 96.06 150 ALA A C 1
ATOM 1120 O O . ALA A 1 150 ? -21.597 -15.622 33.633 1.00 96.06 150 ALA A O 1
ATOM 1121 N N . LEU A 1 151 ? -19.931 -14.976 32.266 1.00 95.31 151 LEU A N 1
ATOM 1122 C CA . LEU A 1 151 ? -18.889 -15.735 32.967 1.00 95.31 151 LEU A CA 1
ATOM 1123 C C . LEU A 1 151 ? -18.628 -15.181 34.372 1.00 95.31 151 LEU A C 1
ATOM 1125 O O . LEU A 1 151 ? -18.528 -15.964 35.313 1.00 95.31 151 LEU A O 1
ATOM 1129 N N . SER A 1 152 ? -18.551 -13.857 34.517 1.00 94.62 152 SER A N 1
ATOM 1130 C CA . SER A 1 152 ? -18.326 -13.206 35.812 1.00 94.62 152 SER A CA 1
ATOM 1131 C C . SER A 1 152 ? -19.482 -13.468 36.788 1.00 94.62 152 SER A C 1
ATOM 1133 O O . SER A 1 152 ? -19.252 -13.863 37.930 1.00 94.62 152 SER A O 1
ATOM 1135 N N . ASP A 1 153 ? -20.732 -13.373 36.316 1.00 94.38 153 ASP A N 1
ATOM 1136 C CA . ASP A 1 153 ? -21.926 -13.676 37.116 1.00 94.38 153 ASP A CA 1
ATOM 1137 C C . ASP A 1 153 ? -21.934 -15.153 37.571 1.00 94.38 153 ASP A C 1
ATOM 1139 O O . ASP A 1 153 ? -22.254 -15.462 38.723 1.00 94.38 153 ASP A O 1
ATOM 1143 N N . ALA A 1 154 ? -21.528 -16.078 36.693 1.00 93.06 154 ALA A N 1
ATOM 1144 C CA . ALA A 1 154 ? -21.409 -17.496 37.026 1.00 93.06 154 ALA A CA 1
ATOM 1145 C C . ALA A 1 154 ? -20.273 -17.779 38.026 1.00 93.06 154 ALA A C 1
ATOM 1147 O O . ALA A 1 154 ? -20.462 -18.572 38.947 1.00 93.06 1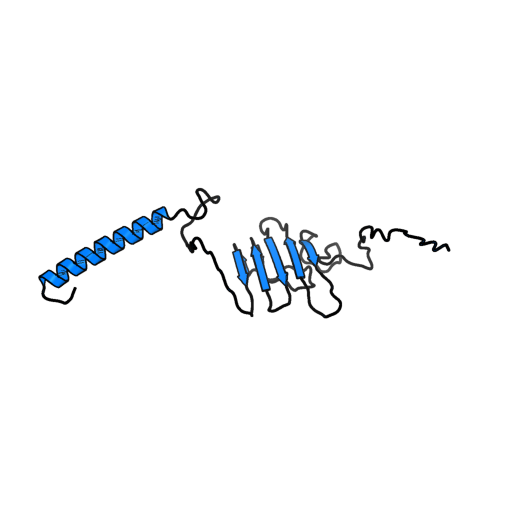54 ALA A O 1
ATOM 1148 N N . ALA A 1 155 ? -19.113 -17.130 37.880 1.00 92.25 155 ALA A N 1
ATOM 1149 C CA . ALA A 1 155 ? -17.984 -17.270 38.800 1.00 92.25 155 ALA A CA 1
ATOM 1150 C C . ALA A 1 155 ? -18.337 -16.762 40.206 1.00 92.25 155 ALA A C 1
ATOM 1152 O O . ALA A 1 155 ? -18.115 -17.468 41.193 1.00 92.25 155 ALA A O 1
ATOM 1153 N N . ALA A 1 156 ? -18.979 -15.593 40.287 1.00 91.75 156 ALA A N 1
ATOM 1154 C CA . ALA A 1 156 ? -19.457 -15.022 41.541 1.00 91.75 156 ALA A CA 1
ATOM 1155 C C . ALA A 1 156 ? -20.473 -15.943 42.236 1.00 91.75 156 ALA A C 1
ATOM 1157 O O . ALA A 1 156 ? -20.391 -16.155 43.447 1.00 91.75 156 ALA A O 1
ATOM 1158 N N . ALA A 1 157 ? -21.383 -16.561 41.473 1.00 91.06 157 ALA A N 1
ATOM 1159 C CA . ALA A 1 157 ? -22.329 -17.540 42.006 1.00 91.06 157 ALA A CA 1
ATOM 1160 C C . ALA A 1 157 ? -21.651 -18.801 42.585 1.00 91.06 157 ALA A C 1
ATOM 1162 O O . ALA A 1 157 ? -22.250 -19.482 43.415 1.00 91.06 157 ALA A O 1
ATOM 1163 N N . GLN A 1 158 ? -20.414 -19.108 42.178 1.00 89.25 158 GLN A N 1
ATOM 1164 C CA . GLN A 1 158 ? -19.621 -20.244 42.669 1.00 89.25 158 GLN A CA 1
ATOM 1165 C C . GLN A 1 158 ? -18.562 -19.846 43.713 1.00 89.25 158 GLN A C 1
ATOM 1167 O O . GLN A 1 158 ? -17.737 -20.674 44.097 1.00 89.25 158 GLN A O 1
ATOM 1172 N N . GLY A 1 159 ? -18.556 -18.591 44.182 1.00 79.44 159 GLY A N 1
ATOM 1173 C CA . GLY A 1 159 ? -17.576 -18.097 45.158 1.00 79.44 159 GLY A CA 1
ATOM 1174 C C . GLY A 1 159 ? -16.146 -17.980 44.615 1.00 79.44 159 GLY A C 1
ATOM 1175 O O . GLY A 1 159 ? -15.208 -17.805 45.394 1.00 79.44 159 GLY A O 1
ATOM 1176 N N . ALA A 1 160 ? -15.968 -18.076 43.296 1.00 74.31 160 ALA A N 1
ATOM 1177 C CA . ALA A 1 160 ? -14.708 -17.785 42.627 1.00 74.31 160 ALA A CA 1
ATOM 1178 C C . ALA A 1 160 ? -14.563 -16.267 42.427 1.00 74.31 160 ALA A C 1
ATOM 1180 O O . ALA A 1 160 ? -15.559 -15.542 42.369 1.00 74.31 160 ALA A O 1
ATOM 1181 N N . GLN A 1 161 ? -13.325 -15.771 42.335 1.00 59.44 161 GLN A N 1
ATOM 1182 C CA . GLN A 1 161 ? -13.111 -14.356 42.026 1.00 59.44 161 GLN A CA 1
ATOM 1183 C C . GLN A 1 161 ? -13.625 -14.043 40.604 1.00 59.44 161 GLN A C 1
ATOM 1185 O O . GLN A 1 161 ? -13.371 -14.847 39.702 1.00 59.44 161 GLN A O 1
ATOM 1190 N N . PRO A 1 162 ? -14.378 -12.938 40.435 1.00 56.88 162 PRO A N 1
ATOM 1191 C CA . PRO A 1 162 ? -15.023 -12.555 39.178 1.00 56.88 162 PRO A CA 1
ATOM 1192 C C . PRO A 1 162 ? -14.057 -12.140 38.066 1.00 56.88 162 PRO A C 1
ATOM 1194 O O . PRO A 1 162 ? -12.902 -11.762 38.370 1.00 56.88 162 PRO A O 1
#

pLDDT: mean 84.74, std 17.84, range [26.66, 98.44]

Secondary structure (DSSP, 8-state):
--------------PPPPP-SSS--TT--STTS--SSSS-EEEEE---TTS--EEEEEE--TT--EEEEEETGGGEEEEEEEEE---TT------EEEEEEEEE-SS------TT---------GGG-S-TT--HHHHHHHHHHHHHHHHHHHHHHHTTS--

InterPro domains:
  IPR028244 Putative type VI secretion system, Rhs element associated Vgr 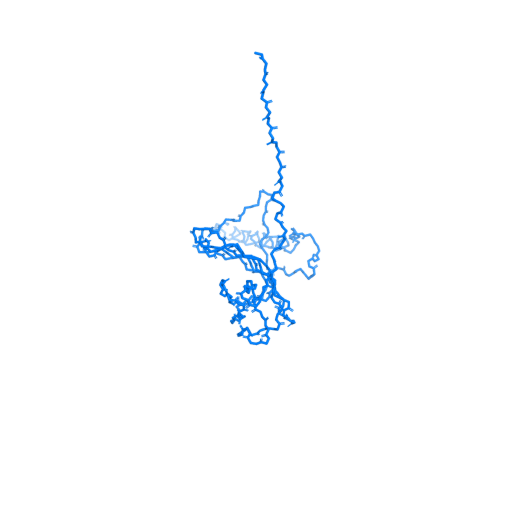domain [PF13296] (50-155)

Foldseek 3Di:
DDDDDDDDDDDPPDDDDDADPVRADLQHAPDPPPAPDHPQKDWDWDDDPPDWIWIWMWGRPVPQTKIKTFTPVQGWIKIAAFDFDDDRRYNYTHHTDDHGIDTDGNDDDDDDDPVDDDDDPDDDPPVPDDPPPCVVVVVVVVVVVVVVVVVCVVCVVVVHHD